Protein AF-A0A7S2BW67-F1 (afdb_monomer_lite)

Foldseek 3Di:
DQQVVVCVVQVHNPGDDDDDQAWPDPAWDWDDDPPDIDIGATDQPHDPDHLLVRLQRVQVCVVVVPDPADPDDDDDDDPPDDDDPSSVVSVVSNVVSND

Structure (mmCIF, N/CA/C/O backbone):
data_AF-A0A7S2BW67-F1
#
_entry.id   AF-A0A7S2BW67-F1
#
loop_
_atom_site.group_PDB
_atom_site.id
_atom_site.type_symbol
_atom_site.label_atom_id
_atom_site.label_alt_id
_atom_site.label_comp_id
_atom_site.label_asym_id
_atom_site.label_entity_id
_atom_site.label_seq_id
_atom_site.pdbx_PDB_ins_code
_atom_site.Cartn_x
_atom_site.Cartn_y
_atom_site.Cartn_z
_atom_site.occupancy
_atom_site.B_iso_or_equiv
_atom_site.auth_seq_id
_atom_site.auth_comp_id
_atom_site.auth_asym_id
_atom_site.auth_atom_id
_atom_site.pdbx_PDB_model_num
ATOM 1 N N . GLY A 1 1 ? 3.305 10.089 -0.588 1.00 84.19 1 GLY A N 1
ATOM 2 C CA . GLY A 1 1 ? 1.892 10.105 -1.013 1.00 84.19 1 GLY A CA 1
ATOM 3 C C . GLY A 1 1 ? 1.062 9.173 -0.158 1.00 84.19 1 GLY A C 1
ATOM 4 O O . GLY A 1 1 ? 0.371 9.654 0.722 1.00 84.19 1 GLY A O 1
ATOM 5 N N . LYS A 1 2 ? 1.203 7.858 -0.370 1.00 90.56 2 LYS A N 1
ATOM 6 C CA . LYS A 1 2 ? 0.422 6.784 0.279 1.00 90.56 2 LYS A CA 1
ATOM 7 C C . LYS A 1 2 ? 0.187 6.963 1.787 1.00 90.56 2 LYS A C 1
ATOM 9 O O . LYS A 1 2 ? -0.956 7.139 2.195 1.00 90.56 2 LYS A O 1
ATOM 14 N N . SER A 1 3 ? 1.255 7.043 2.582 1.00 92.00 3 SER A N 1
ATOM 15 C CA . SER A 1 3 ? 1.169 7.180 4.044 1.00 92.00 3 SER A CA 1
ATOM 16 C C . SER A 1 3 ? 0.419 8.440 4.498 1.00 92.00 3 SER A C 1
ATOM 18 O O . SER A 1 3 ? -0.375 8.386 5.431 1.00 92.00 3 SER A O 1
ATOM 20 N N . GLU A 1 4 ? 0.613 9.570 3.808 1.00 93.50 4 GLU A N 1
ATOM 21 C CA . GLU A 1 4 ? -0.079 10.832 4.120 1.00 93.50 4 GLU A CA 1
ATOM 22 C C . GLU A 1 4 ? -1.576 10.751 3.789 1.00 93.50 4 GLU A C 1
ATOM 24 O O . GLU A 1 4 ? -2.429 11.195 4.559 1.00 93.50 4 GLU A O 1
ATOM 29 N N . THR A 1 5 ? -1.914 10.118 2.664 1.00 94.81 5 THR A N 1
ATOM 30 C CA . THR A 1 5 ? -3.305 9.832 2.302 1.00 94.81 5 THR A CA 1
ATOM 31 C C . THR A 1 5 ? -3.960 8.915 3.338 1.00 94.81 5 THR A C 1
ATOM 33 O O . THR A 1 5 ? -5.075 9.193 3.773 1.00 94.81 5 THR A O 1
ATOM 36 N N . GLY A 1 6 ? -3.257 7.878 3.806 1.00 95.38 6 GLY A N 1
ATOM 37 C CA . GLY A 1 6 ? -3.722 7.005 4.886 1.00 95.38 6 GLY A CA 1
ATOM 38 C C . GLY A 1 6 ? -3.984 7.759 6.194 1.00 95.38 6 GLY A C 1
ATOM 39 O O . GLY A 1 6 ? -5.023 7.554 6.817 1.00 95.38 6 GLY A O 1
ATOM 40 N N . ASN A 1 7 ? -3.096 8.683 6.576 1.00 96.12 7 ASN A N 1
ATOM 41 C CA . ASN A 1 7 ? -3.287 9.554 7.744 1.00 96.12 7 ASN A CA 1
ATOM 42 C C . ASN A 1 7 ? -4.520 10.451 7.605 1.00 96.12 7 ASN A C 1
ATOM 44 O O . ASN A 1 7 ? -5.283 10.613 8.557 1.00 96.12 7 ASN A O 1
ATOM 48 N N . THR A 1 8 ? -4.736 10.992 6.404 1.00 96.62 8 THR A N 1
ATOM 49 C CA . THR A 1 8 ? -5.908 11.818 6.091 1.00 96.62 8 THR A CA 1
ATOM 50 C C . THR A 1 8 ? -7.201 11.012 6.234 1.00 96.62 8 THR A C 1
ATOM 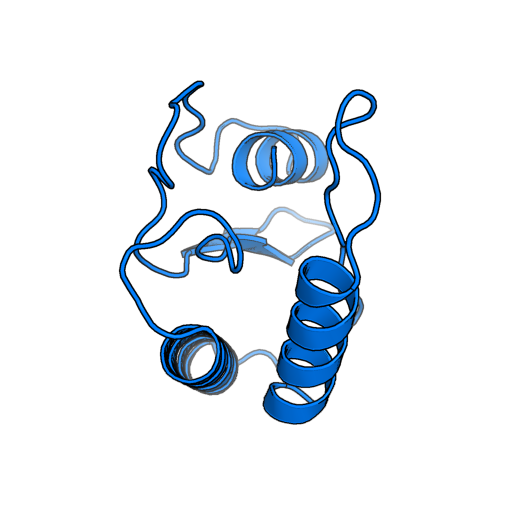52 O O . THR A 1 8 ? -8.133 11.476 6.883 1.00 96.62 8 THR A O 1
ATOM 55 N N . LEU A 1 9 ? -7.244 9.784 5.700 1.00 96.06 9 LEU A N 1
ATOM 56 C CA . LEU A 1 9 ? -8.404 8.887 5.817 1.00 96.06 9 LEU A CA 1
ATOM 57 C C . LEU A 1 9 ? -8.689 8.473 7.266 1.00 96.06 9 LEU A C 1
ATOM 59 O O . LEU A 1 9 ? -9.845 8.351 7.662 1.00 96.06 9 LEU A O 1
ATOM 63 N N . LEU A 1 10 ? -7.641 8.271 8.067 1.00 96.50 10 LEU A N 1
ATOM 64 C CA . LEU A 1 10 ? -7.774 7.899 9.475 1.00 96.50 10 LEU A CA 1
ATOM 65 C C . LEU A 1 10 ? -8.075 9.093 10.394 1.00 96.50 10 LEU A C 1
ATOM 67 O O . LEU A 1 10 ? -8.426 8.878 11.555 1.00 96.50 10 LEU A O 1
ATOM 71 N N . GLY A 1 11 ? -7.921 10.329 9.908 1.00 96.75 11 GLY A N 1
ATOM 72 C CA . GLY A 1 11 ? -8.088 11.556 10.692 1.00 96.75 11 GLY A CA 1
ATOM 73 C C . GLY A 1 11 ? -6.993 11.788 11.743 1.00 96.75 11 GLY A C 1
ATOM 74 O O . GLY A 1 11 ? -7.181 12.5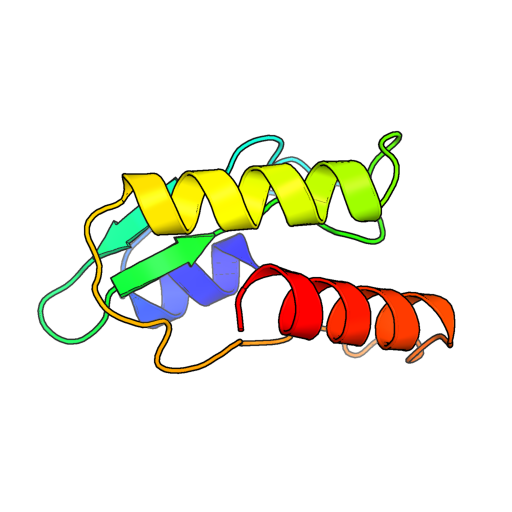91 12.655 1.00 96.75 11 GLY A O 1
ATOM 75 N N . ARG A 1 12 ? -5.861 11.074 11.656 1.00 96.50 12 ARG A N 1
ATOM 76 C CA . ARG A 1 12 ? -4.734 11.157 12.603 1.00 96.50 12 ARG A CA 1
ATOM 77 C C . ARG A 1 12 ? -3.416 10.751 11.948 1.00 96.50 12 ARG A C 1
ATOM 79 O O . ARG A 1 12 ? -3.398 9.989 10.986 1.00 96.50 12 ARG A O 1
ATOM 86 N N . THR A 1 13 ? -2.298 11.164 12.539 1.00 95.69 13 THR A N 1
ATOM 87 C CA . THR A 1 13 ? -0.962 10.698 12.139 1.00 95.69 13 THR A CA 1
ATOM 88 C C . THR A 1 13 ? -0.727 9.263 12.628 1.00 95.69 13 THR A C 1
ATOM 90 O O . THR A 1 13 ? -0.278 9.047 13.751 1.00 95.69 13 THR A O 1
ATOM 93 N N . ALA A 1 14 ? -1.067 8.273 11.801 1.00 95.25 14 ALA A N 1
ATOM 94 C CA . ALA A 1 14 ? -0.931 6.842 12.088 1.00 95.25 14 ALA A CA 1
ATOM 95 C C . ALA A 1 14 ? 0.309 6.212 11.423 1.00 95.25 14 ALA A C 1
ATOM 97 O O . ALA A 1 14 ? 0.973 5.348 11.996 1.00 95.25 14 ALA A O 1
ATOM 98 N N . PHE A 1 15 ? 0.644 6.683 10.226 1.00 93.00 15 PHE A N 1
ATOM 99 C CA . PHE A 1 15 ? 1.780 6.262 9.420 1.00 93.00 15 PHE A CA 1
ATOM 100 C C . PHE A 1 15 ? 2.845 7.355 9.388 1.00 93.00 15 PHE A C 1
ATOM 102 O O . PHE A 1 15 ? 2.542 8.552 9.328 1.00 93.00 15 PHE A O 1
ATOM 109 N N . LYS A 1 16 ? 4.116 6.947 9.380 1.00 87.81 16 LYS A N 1
ATOM 110 C CA . LYS A 1 16 ? 5.228 7.876 9.177 1.00 87.81 16 LYS A CA 1
ATOM 111 C C . LYS A 1 16 ? 5.227 8.327 7.717 1.00 87.81 16 LYS A C 1
ATOM 113 O O . LYS A 1 16 ? 5.531 7.540 6.829 1.00 87.81 16 LYS A O 1
ATOM 118 N N . ALA A 1 17 ? 4.928 9.597 7.480 1.00 82.94 17 ALA A N 1
ATOM 119 C CA . ALA A 1 17 ? 5.011 10.208 6.163 1.00 82.94 17 ALA A CA 1
ATOM 120 C C . ALA A 1 17 ? 6.220 11.146 6.097 1.00 82.94 17 ALA A C 1
ATOM 122 O O . ALA A 1 17 ? 6.423 11.993 6.965 1.00 82.94 17 ALA A O 1
ATOM 123 N N . GLN A 1 18 ? 7.045 10.990 5.065 1.00 77.06 18 GLN A N 1
ATOM 124 C CA . GLN A 1 18 ? 8.187 11.862 4.813 1.00 77.06 18 GLN A CA 1
ATOM 125 C C . GLN A 1 18 ? 8.319 12.085 3.306 1.00 77.06 18 GLN A C 1
ATOM 127 O O . GLN A 1 18 ? 8.104 11.169 2.513 1.00 77.06 18 GLN A O 1
ATOM 132 N N . ARG A 1 19 ? 8.659 13.315 2.904 1.00 66.00 19 ARG A N 1
ATOM 133 C CA . ARG A 1 19 ? 9.073 13.597 1.525 1.00 66.00 19 ARG A CA 1
ATOM 134 C C . ARG A 1 19 ? 10.492 13.067 1.351 1.00 66.00 19 ARG A C 1
ATOM 136 O O . ARG A 1 19 ? 11.419 13.613 1.942 1.00 66.00 19 ARG A O 1
ATOM 143 N N . ALA A 1 20 ? 10.642 12.004 0.578 1.00 63.88 20 ALA A N 1
ATOM 144 C CA . ALA A 1 20 ? 11.929 11.426 0.227 1.00 63.88 20 ALA A CA 1
ATOM 145 C C . ALA A 1 20 ? 11.916 11.033 -1.253 1.00 63.88 20 ALA A C 1
ATOM 147 O O . ALA A 1 20 ? 10.852 10.775 -1.810 1.00 63.88 20 ALA A O 1
ATOM 148 N N . PHE A 1 21 ? 13.102 11.011 -1.861 1.00 54.66 21 PHE A N 1
ATOM 149 C CA . PHE A 1 21 ? 13.332 10.524 -3.227 1.00 54.66 21 PHE A CA 1
ATOM 150 C C . PHE A 1 21 ? 13.366 8.991 -3.328 1.00 54.66 21 PHE A C 1
ATOM 152 O O . PHE A 1 21 ? 13.585 8.483 -4.415 1.00 54.66 21 PHE A O 1
ATOM 159 N N . ALA A 1 22 ? 13.237 8.295 -2.196 1.00 60.59 22 ALA A N 1
ATOM 160 C CA . ALA A 1 22 ? 13.190 6.844 -2.097 1.00 60.59 22 ALA A CA 1
ATOM 161 C C . ALA A 1 22 ? 12.040 6.441 -1.165 1.00 60.59 22 ALA A C 1
ATOM 163 O O . ALA A 1 22 ? 11.707 7.188 -0.230 1.00 60.59 22 ALA A O 1
ATOM 164 N N . SER A 1 23 ? 11.468 5.249 -1.361 1.00 62.41 23 SER A N 1
ATOM 165 C CA . SER A 1 23 ? 10.397 4.743 -0.497 1.00 62.41 23 SER A CA 1
ATOM 166 C C . SER A 1 23 ? 10.870 4.635 0.958 1.00 62.41 23 SER A C 1
ATOM 168 O O . SER A 1 23 ? 11.762 3.858 1.289 1.00 62.41 23 SER A O 1
ATOM 170 N N . VAL A 1 24 ? 10.240 5.404 1.850 1.00 60.69 24 VAL A N 1
ATOM 171 C CA . VAL A 1 24 ? 10.516 5.379 3.302 1.00 60.69 24 VAL A CA 1
ATOM 172 C C . VAL A 1 24 ? 9.826 4.194 3.980 1.00 60.69 24 VAL A C 1
ATOM 174 O O . VAL A 1 24 ? 10.265 3.723 5.028 1.00 60.69 24 VAL A O 1
ATOM 177 N N . THR A 1 25 ? 8.743 3.709 3.374 1.00 62.25 25 THR A N 1
ATOM 178 C CA . THR A 1 25 ? 7.985 2.553 3.844 1.00 62.25 25 THR A CA 1
ATOM 179 C C . THR A 1 25 ? 8.549 1.302 3.182 1.00 62.25 25 THR A C 1
ATOM 181 O O . THR A 1 25 ? 8.400 1.117 1.973 1.00 62.25 25 THR A O 1
ATOM 184 N N . THR A 1 26 ? 9.211 0.460 3.972 1.00 75.12 26 THR A N 1
ATOM 185 C CA . THR A 1 26 ? 9.782 -0.823 3.533 1.00 75.12 26 THR A CA 1
ATOM 186 C C . THR A 1 26 ? 8.925 -2.014 3.942 1.00 75.12 26 THR A C 1
ATOM 188 O O . THR A 1 26 ? 9.123 -3.107 3.425 1.00 75.12 26 THR A O 1
ATOM 191 N N . GLU A 1 27 ? 7.960 -1.823 4.841 1.00 81.50 27 GLU A N 1
ATOM 192 C CA . GLU A 1 27 ? 7.086 -2.868 5.375 1.00 81.50 27 GLU A CA 1
ATOM 193 C C . GLU A 1 27 ? 5.624 -2.426 5.331 1.00 81.50 27 GLU A C 1
ATOM 195 O O . GLU A 1 27 ? 5.320 -1.235 5.403 1.00 81.50 27 GLU A O 1
ATOM 200 N N . CYS A 1 28 ? 4.712 -3.391 5.219 1.00 89.94 28 CYS A N 1
ATOM 201 C CA . CYS A 1 28 ? 3.284 -3.106 5.294 1.00 89.94 28 CYS A CA 1
ATOM 202 C C . CYS A 1 28 ? 2.886 -2.750 6.727 1.00 89.94 28 CYS A C 1
ATOM 204 O O . CYS A 1 28 ? 3.355 -3.369 7.683 1.00 89.94 28 CYS A O 1
ATOM 206 N N . ARG A 1 29 ? 1.973 -1.789 6.882 1.00 92.19 29 ARG A N 1
ATOM 207 C CA . ARG A 1 29 ? 1.451 -1.392 8.190 1.00 92.19 29 ARG A CA 1
ATOM 208 C C . ARG A 1 29 ? -0.060 -1.250 8.154 1.00 92.19 29 ARG A C 1
ATOM 210 O O . ARG A 1 29 ? -0.607 -0.626 7.253 1.00 92.19 29 ARG A O 1
ATOM 217 N N . LYS A 1 30 ? -0.731 -1.806 9.161 1.00 92.44 30 LYS A N 1
ATOM 218 C CA . LYS A 1 30 ? -2.188 -1.777 9.312 1.00 92.44 30 LYS A CA 1
ATOM 219 C C . LYS A 1 30 ? -2.572 -0.877 10.475 1.00 92.44 30 LYS A C 1
ATOM 221 O O . LYS A 1 30 ? -2.074 -1.055 11.581 1.00 92.44 30 LYS A O 1
ATOM 226 N N . GLU A 1 31 ? -3.486 0.045 10.225 1.00 94.69 31 GLU A N 1
ATOM 227 C CA . GLU A 1 31 ? -4.055 0.951 11.220 1.00 94.69 31 GLU A CA 1
ATOM 228 C C . GLU A 1 31 ? -5.558 1.098 10.950 1.00 94.69 31 GLU A C 1
ATOM 230 O O . GLU A 1 31 ? -6.023 0.876 9.832 1.00 94.69 31 GLU A O 1
ATOM 235 N N . ALA A 1 32 ? -6.336 1.459 11.967 1.00 94.25 32 ALA A N 1
ATOM 236 C CA . ALA A 1 32 ? -7.783 1.612 11.838 1.00 94.25 32 ALA A CA 1
ATOM 237 C C . ALA A 1 32 ? -8.311 2.806 12.642 1.00 94.25 32 ALA A C 1
ATOM 239 O O . ALA A 1 32 ? -7.647 3.293 13.570 1.00 94.25 32 ALA A O 1
ATOM 240 N N . ASN A 1 33 ? -9.508 3.257 12.269 1.00 94.19 33 ASN A N 1
ATOM 241 C CA . ASN A 1 33 ? -10.408 4.064 13.090 1.00 94.19 33 ASN A CA 1
ATOM 242 C C . ASN A 1 33 ? -11.785 3.364 13.172 1.00 94.19 33 ASN A C 1
ATOM 244 O O . ASN A 1 33 ? -11.881 2.167 12.903 1.00 94.19 33 ASN A O 1
ATOM 248 N N . THR A 1 34 ? -12.836 4.077 13.583 1.00 93.69 34 THR A N 1
ATOM 249 C CA . THR A 1 34 ? -14.204 3.539 13.689 1.00 93.69 34 THR A CA 1
ATOM 250 C C . THR A 1 34 ? -14.816 3.101 12.360 1.00 93.69 34 THR A C 1
ATOM 252 O O . THR A 1 34 ? -15.661 2.210 12.368 1.00 93.69 34 THR A O 1
ATOM 255 N N . ASP A 1 35 ? -14.397 3.697 11.244 1.00 92.81 35 ASP A N 1
ATOM 256 C CA . ASP A 1 35 ? -15.084 3.581 9.954 1.00 92.81 35 ASP A CA 1
ATOM 257 C C . ASP A 1 35 ? -14.264 2.812 8.911 1.00 92.81 35 ASP A C 1
ATOM 259 O O . ASP A 1 35 ? -14.824 2.144 8.042 1.00 92.81 35 ASP A O 1
ATOM 263 N N . VAL A 1 36 ? -12.931 2.898 8.977 1.00 93.75 36 VAL A N 1
ATOM 264 C CA . VAL A 1 36 ? -12.026 2.339 7.968 1.00 93.75 36 VAL A CA 1
ATOM 265 C C . VAL A 1 36 ? -10.798 1.665 8.575 1.00 93.75 36 VAL A C 1
ATOM 267 O O . VAL A 1 36 ? -10.227 2.092 9.582 1.00 93.75 36 VAL A O 1
ATOM 270 N N . VAL A 1 37 ? -10.352 0.612 7.889 1.00 93.31 37 VAL A N 1
ATOM 271 C CA . VAL A 1 37 ? -9.058 -0.041 8.095 1.00 93.31 37 VAL A CA 1
ATOM 272 C C . VAL A 1 37 ? -8.167 0.324 6.914 1.00 93.31 37 VAL A C 1
ATOM 274 O O . VAL A 1 37 ? -8.491 0.013 5.770 1.00 93.31 37 VAL A O 1
ATOM 277 N N . CYS A 1 38 ? -7.032 0.956 7.195 1.00 93.88 38 CYS A N 1
ATOM 278 C CA . CYS A 1 38 ? -6.043 1.332 6.195 1.00 93.88 38 CYS A CA 1
ATOM 279 C C . CYS A 1 38 ? -4.822 0.416 6.304 1.00 93.88 38 CYS A C 1
ATOM 281 O O . CYS A 1 38 ? -4.270 0.221 7.390 1.00 93.88 38 CYS A O 1
ATOM 283 N N . VAL A 1 39 ? -4.373 -0.106 5.164 1.00 92.75 39 VAL A N 1
ATOM 284 C CA . VAL A 1 39 ? -3.093 -0.808 5.038 1.00 92.75 39 VAL A CA 1
ATOM 285 C C . VAL A 1 39 ? -2.177 0.044 4.168 1.00 92.75 39 VAL A C 1
ATOM 287 O O . VAL A 1 39 ? -2.427 0.197 2.975 1.00 92.75 39 VAL A O 1
ATOM 290 N N . ASP A 1 40 ? -1.144 0.627 4.775 1.00 91.81 40 ASP A N 1
ATOM 291 C CA . ASP A 1 40 ? -0.071 1.311 4.054 1.00 91.81 40 ASP A CA 1
ATOM 292 C C . ASP A 1 40 ? 0.952 0.279 3.570 1.00 91.81 40 ASP A C 1
ATOM 294 O O . ASP A 1 40 ? 1.286 -0.667 4.290 1.00 91.81 40 ASP A O 1
ATOM 298 N N . THR A 1 41 ? 1.432 0.450 2.342 1.00 89.81 41 THR A N 1
ATOM 299 C CA . THR A 1 41 ? 2.260 -0.531 1.632 1.00 89.81 41 THR A CA 1
ATOM 300 C C . THR A 1 41 ? 3.551 0.104 1.113 1.00 89.81 41 THR A C 1
ATOM 302 O O . THR A 1 41 ? 3.602 1.318 0.868 1.00 89.81 41 THR A O 1
ATOM 305 N N . PRO A 1 42 ? 4.617 -0.688 0.902 1.00 88.00 42 PRO A N 1
ATOM 306 C CA . PRO A 1 42 ? 5.789 -0.224 0.168 1.00 88.00 42 PRO A CA 1
ATOM 307 C C . PRO A 1 42 ? 5.418 0.291 -1.233 1.00 88.00 42 PRO A C 1
ATOM 309 O O . PRO A 1 42 ? 4.434 -0.138 -1.835 1.00 88.00 42 PRO A O 1
ATOM 312 N N . GLY A 1 43 ? 6.169 1.263 -1.760 1.00 81.88 43 GLY A N 1
ATOM 313 C CA . GLY A 1 43 ? 5.955 1.733 -3.134 1.00 81.88 43 GLY A CA 1
ATOM 314 C C . GLY A 1 43 ? 6.403 0.707 -4.171 1.00 81.88 43 GLY A C 1
ATOM 315 O O . GLY A 1 43 ? 7.469 0.139 -4.016 1.00 81.88 43 GLY A O 1
ATOM 316 N N . LEU A 1 44 ? 5.628 0.517 -5.243 1.00 78.31 44 LEU A N 1
ATOM 317 C CA . LEU A 1 44 ? 6.001 -0.379 -6.351 1.00 78.31 44 LEU A CA 1
ATOM 318 C C . LEU A 1 44 ? 7.051 0.222 -7.301 1.00 78.31 44 LEU A C 1
ATOM 320 O O . LEU A 1 44 ? 7.713 -0.514 -8.019 1.00 78.31 44 LEU A O 1
ATOM 324 N N . SER A 1 45 ? 7.163 1.553 -7.345 1.00 65.38 45 SER A N 1
ATOM 325 C CA . SER A 1 45 ? 7.967 2.274 -8.347 1.00 65.38 45 SER A CA 1
ATOM 326 C C . SER A 1 45 ? 9.279 2.855 -7.812 1.00 65.38 45 SER A C 1
ATOM 328 O O . SER A 1 45 ? 10.075 3.348 -8.598 1.00 65.38 45 SER A O 1
ATOM 330 N N . ASP A 1 46 ? 9.491 2.842 -6.495 1.00 61.97 46 ASP A N 1
ATOM 331 C CA . ASP A 1 46 ? 10.547 3.624 -5.828 1.00 61.97 46 ASP A CA 1
ATOM 332 C C . ASP A 1 46 ? 11.337 2.784 -4.809 1.00 61.97 46 ASP A C 1
ATOM 334 O O . ASP A 1 46 ? 11.669 3.204 -3.697 1.00 61.97 46 ASP A O 1
ATOM 338 N N . THR A 1 47 ? 11.561 1.523 -5.167 1.00 61.03 47 THR A N 1
ATOM 339 C CA . THR A 1 47 ? 12.246 0.526 -4.345 1.00 61.03 47 THR A CA 1
ATOM 340 C C . THR A 1 47 ? 13.305 -0.173 -5.180 1.00 61.03 47 THR A C 1
ATOM 342 O O . THR A 1 47 ? 13.064 -0.524 -6.329 1.00 61.03 47 THR A O 1
ATOM 345 N N . ALA A 1 48 ? 14.462 -0.452 -4.580 1.00 70.44 48 ALA A N 1
ATOM 346 C CA . ALA A 1 48 ? 15.489 -1.312 -5.174 1.00 70.44 48 ALA A CA 1
ATOM 347 C C . ALA A 1 48 ? 15.060 -2.798 -5.273 1.00 70.44 48 ALA A C 1
ATOM 349 O O . ALA A 1 48 ? 15.848 -3.643 -5.689 1.00 70.44 48 ALA A O 1
ATOM 350 N N . GLU A 1 49 ? 13.834 -3.117 -4.849 1.00 76.62 49 GLU A N 1
ATOM 351 C CA . GLU A 1 49 ? 13.238 -4.452 -4.837 1.00 76.62 49 GLU A CA 1
ATOM 352 C C . GLU A 1 49 ? 12.333 -4.669 -6.058 1.00 76.62 49 GLU A C 1
ATOM 354 O O . GLU A 1 49 ? 11.671 -3.743 -6.531 1.00 76.62 49 GLU A O 1
ATOM 359 N N . ASP A 1 50 ? 12.270 -5.916 -6.529 1.00 85.38 50 ASP A N 1
ATOM 360 C CA . ASP A 1 50 ? 11.400 -6.332 -7.629 1.00 85.38 50 ASP A CA 1
ATOM 361 C C . ASP A 1 50 ? 9.902 -6.189 -7.262 1.00 85.38 50 ASP A C 1
ATOM 363 O O . ASP A 1 50 ? 9.491 -6.643 -6.183 1.00 85.38 50 ASP A O 1
ATOM 367 N N . PRO A 1 51 ? 9.051 -5.634 -8.151 1.00 85.75 51 PRO A N 1
ATOM 368 C CA . PRO A 1 51 ? 7.622 -5.452 -7.890 1.00 85.75 51 PRO A CA 1
ATOM 369 C C . PRO A 1 51 ? 6.878 -6.728 -7.478 1.00 85.75 51 PRO A C 1
ATOM 371 O O . PRO A 1 51 ? 5.956 -6.657 -6.664 1.00 85.75 51 PRO A O 1
ATOM 374 N N . THR A 1 52 ? 7.275 -7.900 -7.982 1.00 88.50 52 THR A N 1
ATOM 375 C CA . THR A 1 52 ? 6.664 -9.196 -7.630 1.00 88.50 52 THR A CA 1
ATOM 376 C C . THR A 1 52 ? 6.948 -9.566 -6.184 1.00 88.50 52 THR A C 1
ATOM 378 O O . THR A 1 52 ? 6.057 -10.039 -5.475 1.00 88.50 52 THR A O 1
ATOM 381 N N . THR A 1 53 ? 8.170 -9.301 -5.719 1.00 89.19 53 THR A N 1
ATOM 382 C CA . THR A 1 53 ? 8.566 -9.524 -4.321 1.00 89.19 53 THR A CA 1
ATOM 383 C C . THR A 1 53 ? 7.727 -8.656 -3.389 1.00 89.19 53 THR A C 1
ATOM 385 O O . THR A 1 53 ? 7.177 -9.143 -2.400 1.00 89.19 53 THR A O 1
ATOM 388 N N . ILE A 1 54 ? 7.551 -7.382 -3.743 1.00 89.19 54 ILE A N 1
ATOM 389 C CA . ILE A 1 54 ? 6.725 -6.446 -2.973 1.00 89.19 54 ILE A CA 1
ATOM 390 C C . ILE A 1 54 ? 5.270 -6.911 -2.953 1.00 89.19 54 ILE A C 1
ATOM 392 O O . ILE A 1 54 ? 4.668 -6.992 -1.882 1.00 89.19 54 ILE A O 1
ATOM 396 N N . CYS A 1 55 ? 4.715 -7.268 -4.114 1.00 89.81 55 CYS A N 1
ATOM 397 C CA . CYS A 1 55 ? 3.336 -7.737 -4.212 1.00 89.81 55 CYS A CA 1
ATOM 398 C C . CYS A 1 55 ? 3.091 -8.995 -3.372 1.00 89.81 55 CYS A C 1
ATOM 400 O O . CYS A 1 55 ? 2.078 -9.081 -2.677 1.00 89.81 55 CYS A O 1
ATOM 402 N N . THR A 1 56 ? 4.046 -9.926 -3.370 1.00 90.00 56 THR A N 1
ATOM 403 C CA . THR A 1 56 ? 3.994 -11.145 -2.551 1.00 90.00 56 THR A CA 1
ATOM 404 C C . THR A 1 56 ? 3.955 -10.806 -1.061 1.00 90.00 56 THR A C 1
ATOM 406 O O . THR A 1 56 ? 3.050 -11.252 -0.359 1.00 90.00 56 THR A O 1
ATOM 409 N N . ARG A 1 57 ? 4.860 -9.938 -0.587 1.00 90.12 57 ARG A N 1
ATOM 410 C CA . ARG A 1 57 ? 4.913 -9.506 0.822 1.00 90.12 57 ARG A CA 1
ATOM 411 C C . ARG A 1 57 ? 3.630 -8.801 1.264 1.00 90.12 57 ARG A C 1
ATOM 413 O O . ARG A 1 57 ? 3.153 -9.023 2.374 1.00 90.12 57 ARG A O 1
ATOM 420 N N . VAL A 1 58 ? 3.054 -7.961 0.403 1.00 90.25 58 VAL A N 1
ATOM 421 C CA . VAL A 1 58 ? 1.767 -7.298 0.672 1.00 90.25 58 VAL A CA 1
ATOM 422 C C . VAL A 1 58 ? 0.639 -8.326 0.775 1.00 90.25 58 VAL A C 1
ATOM 424 O O . VAL A 1 58 ? -0.147 -8.270 1.719 1.00 90.25 58 VAL A O 1
ATOM 427 N N . ALA A 1 59 ? 0.562 -9.282 -0.154 1.00 89.94 59 ALA A N 1
ATOM 428 C CA . ALA A 1 59 ? -0.465 -10.322 -0.133 1.00 89.94 59 ALA A CA 1
ATOM 429 C C . ALA A 1 59 ? -0.359 -11.208 1.119 1.00 89.94 59 ALA A C 1
ATOM 431 O O . ALA A 1 59 ? -1.365 -11.494 1.769 1.00 89.94 59 ALA A O 1
ATOM 432 N N . GLU A 1 60 ? 0.854 -11.604 1.503 1.00 90.94 60 GLU A N 1
ATOM 433 C CA . GLU A 1 60 ? 1.116 -12.342 2.742 1.00 90.94 60 GLU A CA 1
ATOM 434 C C . GLU A 1 60 ? 0.709 -11.544 3.982 1.00 90.94 60 GLU A C 1
ATOM 436 O O . GLU A 1 60 ? 0.009 -12.072 4.848 1.00 90.94 60 GLU A O 1
ATOM 441 N N . PHE A 1 61 ? 1.076 -10.261 4.047 1.00 91.06 61 PHE A N 1
ATOM 442 C CA . PHE A 1 61 ? 0.678 -9.380 5.141 1.00 91.06 61 PHE A CA 1
ATOM 443 C C . PHE A 1 61 ? -0.846 -9.282 5.260 1.00 91.06 61 PHE A C 1
ATOM 445 O O . PHE A 1 61 ? -1.392 -9.412 6.356 1.00 91.06 61 PHE A O 1
ATOM 452 N N . LEU A 1 62 ? -1.552 -9.089 4.141 1.00 89.00 62 LEU A N 1
ATOM 453 C CA . LEU A 1 62 ? -3.012 -9.011 4.125 1.00 89.00 62 LEU A CA 1
ATOM 454 C C . LEU A 1 62 ? -3.648 -10.312 4.627 1.00 89.00 62 LEU A C 1
ATOM 456 O O . LEU A 1 62 ? -4.502 -10.246 5.516 1.00 89.00 62 LEU A O 1
ATOM 460 N N . ARG A 1 63 ? -3.178 -11.474 4.146 1.00 87.50 63 ARG A N 1
ATOM 461 C CA . ARG A 1 63 ? -3.626 -12.804 4.605 1.00 87.50 63 ARG A CA 1
ATOM 462 C C . ARG A 1 63 ? -3.405 -12.993 6.107 1.00 87.50 63 ARG A C 1
ATOM 464 O O . ARG A 1 63 ? -4.310 -13.437 6.808 1.00 87.50 63 ARG A O 1
ATOM 471 N N . ALA A 1 64 ? -2.235 -12.609 6.613 1.00 89.06 64 ALA A N 1
ATOM 472 C CA . ALA A 1 64 ? -1.902 -12.708 8.033 1.00 89.06 64 ALA A CA 1
ATOM 473 C C . ALA A 1 64 ? -2.680 -11.706 8.907 1.00 89.06 64 ALA A C 1
ATOM 475 O O . ALA A 1 64 ? -2.890 -11.949 10.093 1.00 89.06 64 ALA A O 1
ATOM 476 N N . SER A 1 65 ? -3.141 -10.587 8.338 1.00 83.75 65 SER A N 1
ATOM 477 C CA . SER A 1 65 ? -3.810 -9.516 9.087 1.00 83.75 65 SER A CA 1
ATOM 478 C C . SER A 1 65 ? -5.232 -9.850 9.564 1.00 83.75 65 SER A C 1
ATOM 480 O O . SER A 1 65 ? -5.851 -9.020 10.242 1.00 83.75 65 SER A O 1
ATOM 482 N N . GLY A 1 66 ? -5.760 -11.028 9.208 1.00 71.44 66 GLY A N 1
ATOM 483 C CA . GLY A 1 66 ? -7.043 -11.551 9.687 1.00 71.44 66 GLY A CA 1
ATOM 484 C C . GLY A 1 66 ? -8.280 -10.827 9.148 1.00 71.44 66 GLY A C 1
ATOM 485 O O . GLY A 1 66 ? -9.359 -10.984 9.713 1.00 71.44 66 GLY A O 1
ATOM 486 N N . HIS A 1 67 ? -8.145 -10.008 8.097 1.00 64.25 67 HIS A N 1
ATOM 487 C CA . HIS A 1 67 ? -9.276 -9.303 7.493 1.00 64.25 67 HIS A CA 1
ATOM 488 C C . HIS A 1 67 ? -9.827 -10.098 6.293 1.00 64.25 67 HIS A C 1
ATOM 490 O O . HIS A 1 67 ? -9.049 -10.435 5.402 1.00 64.25 67 HIS A O 1
ATOM 496 N N . PRO A 1 68 ? -11.140 -10.397 6.240 1.00 63.16 68 PRO A N 1
ATOM 497 C CA . PRO A 1 68 ? -11.689 -11.379 5.300 1.00 63.16 68 PRO A CA 1
ATOM 498 C C . PRO A 1 68 ? -11.676 -10.946 3.825 1.00 63.16 68 PRO A C 1
ATOM 500 O O . PRO A 1 68 ? -11.724 -11.807 2.955 1.00 63.16 68 PRO A O 1
ATOM 503 N N . ALA A 1 69 ? -11.596 -9.647 3.524 1.00 72.31 69 ALA A N 1
ATOM 504 C CA . ALA A 1 69 ? -11.449 -9.150 2.155 1.00 72.31 69 ALA A CA 1
ATOM 505 C C . ALA A 1 69 ? -10.894 -7.719 2.131 1.00 72.31 69 ALA A C 1
ATOM 507 O O . ALA A 1 69 ? -11.155 -6.927 3.042 1.00 72.31 69 ALA A O 1
ATOM 508 N N . VAL A 1 70 ? -10.149 -7.382 1.076 1.00 84.38 70 VAL A N 1
ATOM 509 C CA . VAL A 1 70 ? -9.819 -5.994 0.726 1.00 84.38 70 VAL A CA 1
ATOM 510 C C . VAL A 1 70 ? -11.043 -5.386 0.045 1.00 84.38 70 VAL A C 1
ATOM 512 O O . VAL A 1 70 ? -11.452 -5.851 -1.013 1.00 84.38 70 VAL A O 1
ATOM 515 N N . HIS A 1 71 ? -11.637 -4.349 0.639 1.00 88.69 71 HIS A N 1
ATOM 516 C CA . HIS A 1 71 ? -12.822 -3.701 0.061 1.00 88.69 71 HIS A CA 1
ATOM 517 C C . HIS A 1 71 ? -12.494 -2.833 -1.159 1.00 88.69 71 HIS A C 1
ATOM 519 O O . HIS A 1 71 ? -13.322 -2.659 -2.049 1.00 88.69 71 HIS A O 1
ATOM 525 N N . SER A 1 72 ? -11.312 -2.217 -1.184 1.00 88.69 72 SER A N 1
ATOM 526 C CA . SER A 1 72 ? -10.891 -1.293 -2.239 1.00 88.69 72 SER A CA 1
ATOM 527 C C . SER A 1 72 ? -9.372 -1.162 -2.260 1.00 88.69 72 SER A C 1
ATOM 529 O O . SER A 1 72 ? -8.727 -1.239 -1.214 1.00 88.69 72 SER A O 1
ATOM 531 N N . ILE A 1 73 ? -8.813 -0.905 -3.442 1.00 87.88 73 ILE A N 1
ATOM 532 C CA . ILE A 1 73 ? -7.405 -0.547 -3.634 1.00 87.88 73 ILE A CA 1
ATOM 533 C C . ILE A 1 73 ? -7.353 0.937 -3.989 1.00 87.88 73 ILE A C 1
ATOM 535 O O . IL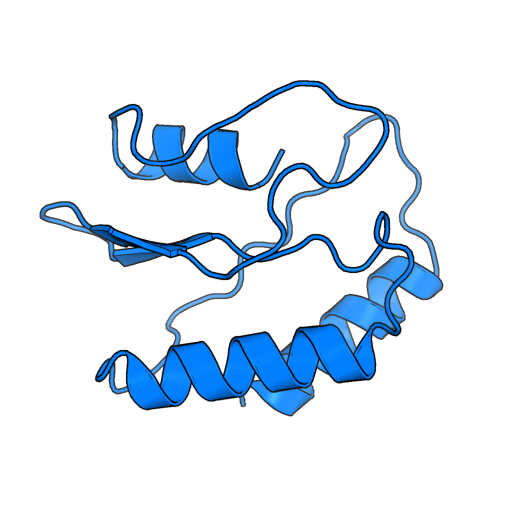E A 1 73 ? -7.941 1.361 -4.984 1.00 87.88 73 ILE A O 1
ATOM 539 N N . LEU A 1 74 ? -6.645 1.733 -3.189 1.00 91.25 74 LEU A N 1
ATOM 540 C CA . LEU A 1 74 ? -6.443 3.152 -3.468 1.00 91.25 74 LEU A CA 1
ATOM 541 C C . LEU A 1 74 ? -5.089 3.372 -4.149 1.00 91.25 74 LEU A C 1
ATOM 543 O O . LEU A 1 74 ? -4.040 3.294 -3.510 1.00 91.25 74 LEU A O 1
ATOM 547 N N . VAL A 1 75 ? -5.111 3.685 -5.444 1.00 88.44 75 VAL A N 1
ATOM 548 C CA . VAL A 1 75 ? -3.902 4.011 -6.211 1.00 88.44 75 VAL A CA 1
ATOM 549 C C . VAL A 1 75 ? -3.577 5.494 -6.037 1.00 88.44 75 VAL A C 1
ATOM 551 O O . VAL A 1 75 ? -4.304 6.364 -6.512 1.00 88.44 75 VAL A O 1
ATOM 554 N N . VAL A 1 76 ? -2.475 5.792 -5.346 1.00 86.62 76 VAL A N 1
ATOM 555 C CA . VAL A 1 76 ? -2.020 7.168 -5.097 1.00 86.62 76 VAL A CA 1
ATOM 556 C C . VAL A 1 76 ? -0.937 7.542 -6.102 1.00 86.62 76 VAL A C 1
ATOM 558 O O . VAL A 1 76 ? 0.150 6.969 -6.077 1.00 86.62 76 VAL A O 1
ATOM 561 N N . VAL A 1 77 ? -1.220 8.540 -6.940 1.00 83.62 77 VAL A N 1
ATOM 562 C CA . VAL A 1 77 ? -0.302 9.056 -7.968 1.00 83.62 77 VAL A CA 1
ATOM 563 C C . VAL A 1 77 ? 0.041 10.521 -7.722 1.00 83.62 77 VAL A C 1
ATOM 565 O O . VAL A 1 77 ? -0.764 11.272 -7.168 1.00 83.62 77 VAL A O 1
ATOM 568 N N . SER A 1 78 ? 1.239 10.942 -8.129 1.00 81.19 78 SER A N 1
ATOM 569 C CA . SER A 1 78 ? 1.597 12.359 -8.130 1.00 81.19 78 SER A CA 1
ATOM 570 C C . SER A 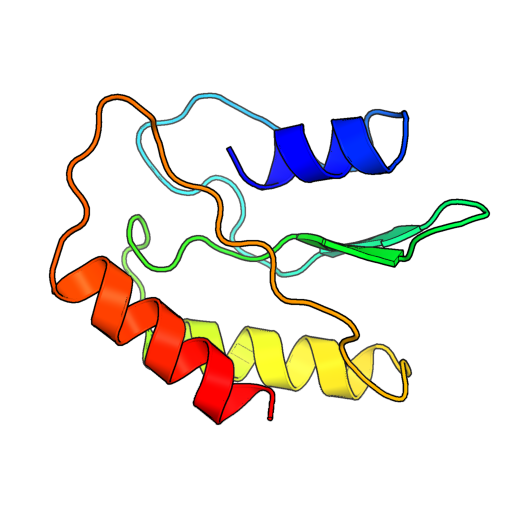1 78 ? 0.932 13.074 -9.307 1.00 81.19 78 SER A C 1
ATOM 572 O O . SER A 1 78 ? 0.996 12.601 -10.437 1.00 81.19 78 SER A O 1
ATOM 574 N N . ALA A 1 79 ? 0.353 14.254 -9.067 1.00 81.44 79 ALA A N 1
ATOM 575 C CA . ALA A 1 79 ? -0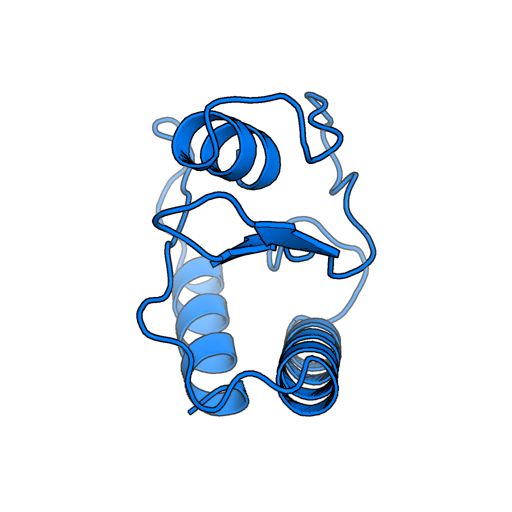.233 15.085 -10.125 1.00 81.44 79 ALA A CA 1
ATOM 576 C C . ALA A 1 79 ? 0.807 15.605 -11.136 1.00 81.44 79 ALA A C 1
ATOM 578 O O . ALA A 1 79 ? 0.447 16.060 -12.220 1.00 81.44 79 ALA A O 1
ATOM 579 N N . THR A 1 80 ? 2.092 15.568 -10.777 1.00 80.88 80 THR A N 1
ATOM 580 C CA . THR A 1 80 ? 3.197 16.003 -11.640 1.00 80.88 80 THR A CA 1
ATOM 581 C C . THR A 1 80 ? 3.881 14.847 -12.363 1.00 80.88 80 THR A C 1
ATOM 583 O O . THR A 1 80 ? 4.696 15.090 -13.250 1.00 80.88 80 THR A O 1
ATOM 586 N N . GLU A 1 81 ? 3.594 13.599 -11.988 1.00 70.38 81 GLU A N 1
ATOM 587 C CA . GLU A 1 81 ? 4.159 12.417 -12.639 1.00 70.38 81 GLU A CA 1
ATOM 588 C C . GLU A 1 81 ? 3.219 11.908 -13.729 1.00 70.38 81 GLU A C 1
ATOM 590 O O . GLU A 1 81 ? 1.995 12.000 -13.634 1.00 70.38 81 GLU A O 1
ATOM 595 N N . ARG A 1 82 ? 3.799 11.366 -14.802 1.00 70.81 82 ARG A N 1
ATOM 596 C CA . ARG A 1 82 ? 3.020 10.731 -15.865 1.00 70.81 82 ARG A CA 1
ATOM 597 C C . ARG A 1 82 ? 2.630 9.325 -15.428 1.00 70.81 82 ARG A C 1
ATOM 599 O O . ARG A 1 82 ? 3.453 8.606 -14.873 1.00 70.81 82 ARG A O 1
ATOM 606 N N . PHE A 1 83 ? 1.414 8.905 -15.769 1.00 76.25 83 PHE A N 1
ATOM 607 C CA . PHE A 1 83 ? 1.051 7.491 -15.731 1.00 76.25 83 PHE A CA 1
ATOM 608 C C . PHE A 1 83 ? 1.945 6.725 -16.705 1.00 76.25 83 PHE A C 1
ATOM 610 O O . PHE A 1 83 ? 1.839 6.892 -17.922 1.00 76.25 83 PHE A O 1
ATOM 617 N N . THR A 1 84 ? 2.857 5.920 -16.168 1.00 81.62 84 THR A N 1
ATOM 618 C CA . THR A 1 84 ? 3.757 5.092 -16.969 1.00 81.62 84 THR A CA 1
ATOM 619 C C . THR A 1 84 ? 3.159 3.698 -17.191 1.00 81.62 84 THR A C 1
ATOM 621 O O . THR A 1 84 ? 2.334 3.228 -16.394 1.00 81.62 84 THR A O 1
ATOM 624 N N . PRO A 1 85 ? 3.574 2.999 -18.264 1.00 84.00 85 PRO A N 1
ATOM 625 C CA . PRO A 1 85 ? 3.275 1.579 -18.431 1.00 84.00 85 PRO A CA 1
ATOM 626 C C . PRO A 1 85 ? 3.689 0.748 -17.208 1.00 84.00 85 PRO A C 1
ATOM 628 O O . PRO A 1 85 ? 2.926 -0.118 -16.787 1.00 84.00 85 PRO A O 1
ATOM 631 N N . ASP A 1 86 ? 4.824 1.075 -16.585 1.00 80.56 86 ASP A N 1
ATOM 632 C CA . ASP A 1 86 ? 5.338 0.382 -15.397 1.00 80.56 86 ASP A CA 1
ATOM 633 C C . ASP A 1 86 ? 4.398 0.519 -14.197 1.00 80.56 86 ASP A C 1
ATOM 635 O O . ASP A 1 86 ? 4.097 -0.467 -13.527 1.00 80.56 86 ASP A O 1
ATOM 639 N N . LEU A 1 87 ? 3.860 1.722 -13.960 1.00 80.19 87 LEU A N 1
ATOM 640 C CA . LEU A 1 87 ? 2.855 1.939 -12.920 1.00 80.19 87 LEU A CA 1
ATOM 641 C C . LEU A 1 87 ? 1.598 1.098 -13.187 1.00 80.19 87 LEU A C 1
ATOM 643 O O . LEU A 1 87 ? 1.055 0.478 -12.276 1.00 80.19 87 LEU A O 1
ATOM 647 N N . THR A 1 88 ? 1.157 1.035 -14.446 1.00 85.12 88 THR A N 1
ATOM 648 C CA . THR A 1 88 ? -0.022 0.249 -14.844 1.00 85.12 88 THR A CA 1
ATOM 649 C C . THR A 1 88 ? 0.211 -1.252 -14.658 1.00 85.12 88 THR A C 1
ATOM 651 O O . THR A 1 88 ? -0.668 -1.958 -14.163 1.00 85.12 88 THR A O 1
ATOM 654 N N . ALA A 1 89 ? 1.393 -1.750 -15.027 1.00 87.31 89 ALA A N 1
ATOM 655 C CA . ALA A 1 89 ? 1.783 -3.142 -14.828 1.00 87.31 89 ALA A CA 1
ATOM 656 C C . ALA A 1 89 ? 1.871 -3.495 -13.336 1.00 87.31 89 ALA A C 1
ATOM 658 O 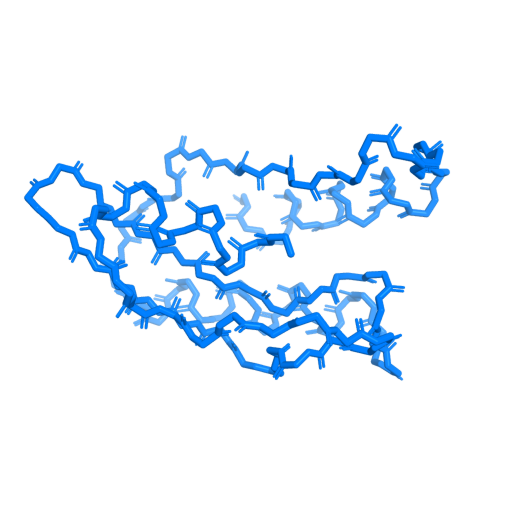O . ALA A 1 89 ? 1.347 -4.528 -12.925 1.00 87.31 89 ALA A O 1
ATOM 659 N N . GLY A 1 90 ? 2.450 -2.610 -12.519 1.00 86.12 90 GLY A N 1
ATOM 660 C CA . GLY A 1 90 ? 2.522 -2.778 -11.069 1.00 86.12 90 GLY A CA 1
ATOM 661 C C . GLY A 1 90 ? 1.143 -2.860 -10.411 1.00 86.12 90 GLY A C 1
ATOM 662 O O . GLY A 1 90 ? 0.911 -3.744 -9.591 1.00 86.12 90 GLY A O 1
ATOM 663 N N . VAL A 1 91 ? 0.198 -1.997 -10.805 1.00 85.88 91 VAL A N 1
ATOM 664 C CA . VAL A 1 91 ? -1.185 -2.050 -10.292 1.00 85.88 91 VAL A CA 1
ATOM 665 C C . VAL A 1 91 ? -1.854 -3.381 -10.640 1.00 85.88 91 VAL A C 1
ATOM 667 O O . VAL A 1 91 ? -2.426 -4.016 -9.759 1.00 85.88 91 VAL A O 1
ATOM 670 N N . ARG A 1 92 ? -1.719 -3.861 -11.883 1.00 89.69 92 ARG A N 1
ATOM 671 C CA . ARG A 1 92 ? -2.277 -5.164 -12.299 1.00 89.69 92 ARG A CA 1
ATOM 672 C C . ARG A 1 92 ? -1.662 -6.340 -11.546 1.00 89.69 92 ARG A C 1
ATOM 674 O O . ARG A 1 92 ? -2.356 -7.303 -11.220 1.00 89.69 92 ARG A O 1
ATOM 681 N N . LEU A 1 93 ? -0.359 -6.272 -11.281 1.00 90.31 93 LEU A N 1
ATOM 682 C CA . LEU A 1 93 ? 0.343 -7.280 -10.493 1.00 90.31 93 LEU A CA 1
ATOM 683 C C . LEU A 1 93 ? -0.182 -7.307 -9.054 1.00 90.31 93 LEU A C 1
ATOM 685 O O . LEU A 1 93 ? -0.451 -8.380 -8.522 1.00 90.31 93 LEU A O 1
ATOM 689 N N . MET A 1 94 ? -0.391 -6.130 -8.459 1.00 88.88 94 MET A N 1
ATOM 690 C CA . MET A 1 94 ? -0.971 -5.992 -7.126 1.00 88.88 94 MET A CA 1
ATOM 691 C C . MET A 1 94 ? -2.393 -6.557 -7.068 1.00 88.88 94 MET A C 1
ATOM 693 O O . MET A 1 94 ? -2.679 -7.359 -6.185 1.00 88.88 94 MET A O 1
ATOM 697 N N . GLU A 1 95 ? -3.254 -6.196 -8.024 1.00 88.25 95 GLU A N 1
ATOM 698 C CA . GLU A 1 95 ? -4.615 -6.737 -8.149 1.00 88.25 95 GLU A CA 1
ATOM 699 C C . GLU A 1 95 ? -4.609 -8.268 -8.229 1.00 88.25 95 GLU A C 1
ATOM 701 O O . GLU A 1 95 ? -5.360 -8.921 -7.512 1.00 88.25 95 GLU A O 1
ATOM 706 N N . SER A 1 96 ? -3.713 -8.840 -9.039 1.00 89.69 96 SER A N 1
ATOM 707 C CA . SER A 1 96 ? -3.592 -10.295 -9.212 1.00 89.69 96 SER A CA 1
ATOM 708 C C . SER A 1 96 ? -3.043 -11.013 -7.976 1.00 89.69 96 SER A C 1
ATOM 710 O O . SER A 1 96 ? -3.288 -12.200 -7.800 1.00 89.69 96 SER A O 1
ATOM 712 N N . ALA A 1 97 ? -2.254 -10.327 -7.145 1.00 87.19 97 ALA A N 1
ATOM 713 C CA . ALA A 1 97 ? -1.648 -10.914 -5.952 1.00 87.19 97 ALA A CA 1
ATOM 714 C C . ALA A 1 97 ? -2.606 -10.950 -4.750 1.00 87.19 97 ALA A C 1
ATOM 716 O O . ALA A 1 97 ? -2.474 -11.830 -3.891 1.00 87.19 97 ALA A O 1
ATOM 717 N N . ILE A 1 98 ? -3.515 -9.970 -4.664 1.00 83.62 98 ILE A N 1
ATOM 718 C CA . ILE A 1 98 ? -4.440 -9.808 -3.533 1.00 83.62 98 ILE A CA 1
ATOM 719 C C . ILE A 1 98 ? -5.863 -10.304 -3.817 1.00 83.62 98 ILE A C 1
ATOM 721 O O . ILE A 1 98 ? -6.593 -10.542 -2.854 1.00 83.62 98 ILE A O 1
ATOM 725 N N . GLY A 1 99 ? -6.255 -10.405 -5.093 1.00 69.75 99 GLY A N 1
ATOM 726 C CA . GLY A 1 99 ? -7.492 -11.060 -5.537 1.00 69.75 99 GLY A CA 1
ATOM 727 C C . GLY A 1 99 ? -7.389 -12.578 -5.484 1.00 69.75 99 GLY A C 1
ATOM 728 O O . GLY A 1 99 ? -8.447 -13.205 -5.262 1.00 69.75 99 GLY A O 1
#

Organism: NCBI:txid156173

InterPro domains:
  IPR006703 AIG1-type guanine nucleotide-binding (G) domain [PF04548] (1-86)
  IPR006703 AIG1-type guanine nucleotide-binding (G) domain [PS51720] (1-99)
  IPR027417 P-loop containing nucleoside triphosphate hydrolase [G3DSA:3.40.50.300] (1-99)
  IPR027417 P-loop containing nucleoside triphosphate hydrolase [SSF52540] (1-89)
  IPR045058 GTPase GIMA/IAN/Toc [PTHR10903] (1-98)

Radius of gyration: 13.17 Å; chains: 1; bounding box: 31×29×32 Å

Sequence (99 aa):
GKSETGNTLLGRTAFKAQRAFASVTTECRKEANTDVVCVDTPGLSDTAEDPTTICTRVAEFLRASGHPAVHSILVVVSATERFTPDLTAGVRLMESAIG

pLDDT: mean 84.25, std 10.44, range [54.66, 96.75]

Secondary structure (DSSP, 8-state):
-HHHHHHHHHTS--S-----SS-S--S-EEEE-SS-EEEE---SSS-SS-HHHHHHHHHHHHHHTT-S----------TTS---HHHHHHHHHHHHHH-